Protein AF-W2TIU2-F1 (afdb_monomer_lite)

pLDDT: mean 73.82, std 21.05, range [34.25, 95.81]

InterPro domains:
  IPR015424 Pyridoxal phosphate-dependent transferase [SSF53383] (35-99)
  IPR020581 Glycine cleavage system P protein [PTHR11773] (24-108)
  IPR049315 Glycine cleavage system P-protein, N-terminal domain [PF02347] (34-100)

Secondary structure (DSSP, 8-state):
----------------------------TT-HHHHH--S-HHHHHHHHHHTT-SSHHHHHHHHS-GGGS-SSPP--PPPPPHHHHHHHHHHHHHT--------S--------S-----

Sequence (118 aa):
MQRCISGGSATVLRAFRSTPRICTRMIRYDAFADRHIGPSRLEKQQMLNFLGFTTLDALTNTNVPNQIKLEKKLDLPEAIDEYSMLRELKKISEMNKVVKTNRSLNQYQQLFWGSKPA

Radius of gyration: 30.64 Å; chains: 1; bounding box: 58×69×85 Å

Foldseek 3Di:
DDDDDDDDDDDPPVPPPPPPPPPPPPPPVFPPCPVVPPDDPVNVCVVCVVVVHRDPVVVCPVPPDPVPDDPDDDPDDDDGGPVVVVVVVVVVVVPDDDDDDPDPPPPDPPDDPPDDDD

Structure (mmCIF, N/CA/C/O backbone):
data_AF-W2TIU2-F1
#
_entry.id   AF-W2TIU2-F1
#
loop_
_atom_site.group_PDB
_atom_site.id
_atom_site.type_symbol
_atom_site.label_atom_id
_atom_site.label_alt_id
_atom_site.label_comp_id
_atom_site.label_asym_id
_atom_site.label_entity_id
_atom_site.label_seq_id
_atom_site.pdbx_PDB_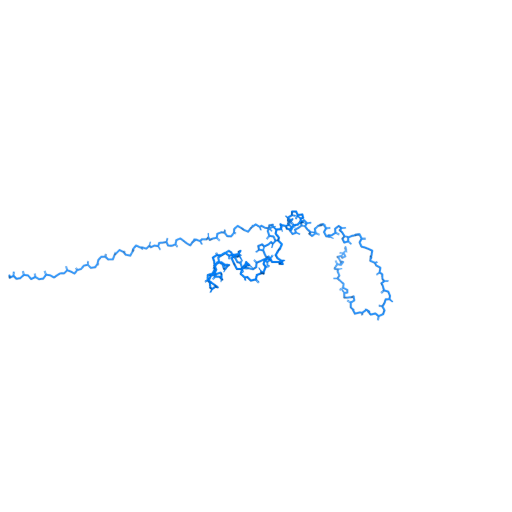ins_code
_atom_site.Cartn_x
_atom_site.Cartn_y
_atom_site.Cartn_z
_atom_site.occupancy
_atom_site.B_iso_or_equiv
_atom_site.auth_seq_id
_atom_site.auth_comp_id
_atom_site.auth_asym_id
_atom_site.auth_atom_id
_atom_site.pdbx_PDB_model_num
ATOM 1 N N . MET A 1 1 ? -27.625 -49.667 61.670 1.00 38.69 1 MET A N 1
ATOM 2 C CA . MET A 1 1 ? -26.393 -50.355 62.105 1.00 38.69 1 MET A CA 1
ATOM 3 C C . MET A 1 1 ? -25.599 -50.729 60.862 1.00 38.69 1 MET A C 1
ATOM 5 O O . MET A 1 1 ? -26.202 -51.303 59.972 1.00 38.69 1 MET A O 1
ATOM 9 N N . GLN A 1 2 ? -24.315 -50.334 60.842 1.00 37.62 2 GLN A N 1
ATOM 10 C CA . GLN A 1 2 ? -23.222 -50.637 59.889 1.00 37.62 2 GLN A CA 1
ATOM 11 C C . GLN A 1 2 ? -23.416 -50.342 58.383 1.00 37.62 2 GLN A C 1
ATOM 13 O O . GLN A 1 2 ? -24.472 -50.594 57.835 1.00 37.62 2 GLN A O 1
ATOM 18 N N . ARG A 1 3 ? -22.403 -49.976 57.586 1.00 39.56 3 ARG A N 1
ATOM 19 C CA . ARG A 1 3 ? -21.145 -49.183 57.663 1.00 39.56 3 ARG A CA 1
ATOM 20 C C . ARG A 1 3 ? -20.413 -49.441 56.316 1.00 39.56 3 ARG A C 1
ATOM 22 O O . ARG A 1 3 ? -20.632 -50.492 55.727 1.00 39.56 3 ARG A O 1
ATOM 29 N N . CYS A 1 4 ? -19.481 -48.546 55.948 1.00 37.06 4 CYS A N 1
ATOM 30 C CA . CYS A 1 4 ? -18.384 -48.704 54.955 1.00 37.06 4 CYS A CA 1
ATOM 31 C C . CYS A 1 4 ? -18.797 -48.571 53.468 1.00 37.06 4 CYS A C 1
ATOM 33 O O . CYS A 1 4 ? -19.577 -49.372 52.981 1.00 37.06 4 CYS A O 1
ATOM 35 N N . ILE A 1 5 ? -18.474 -47.506 52.714 1.00 54.81 5 ILE A N 1
ATOM 36 C CA . ILE A 1 5 ? -17.195 -46.872 52.290 1.00 54.81 5 ILE A CA 1
ATOM 37 C C . ILE A 1 5 ? -16.338 -47.747 51.348 1.00 54.81 5 ILE A C 1
ATOM 39 O O . ILE A 1 5 ? -15.653 -48.648 51.815 1.00 54.81 5 ILE A O 1
ATOM 43 N N . SER A 1 6 ? -16.301 -47.374 50.060 1.00 41.75 6 SER A N 1
ATOM 44 C CA . SER A 1 6 ? -15.161 -47.444 49.113 1.00 41.75 6 SER A CA 1
ATOM 45 C C . SER A 1 6 ? -15.655 -46.843 47.782 1.00 41.75 6 SER A C 1
ATOM 47 O O . SER A 1 6 ? -16.636 -47.326 47.233 1.00 41.75 6 SER A O 1
ATOM 49 N N . GLY A 1 7 ? -15.167 -45.712 47.273 1.00 40.25 7 GLY A N 1
ATOM 50 C CA . GLY A 1 7 ? -13.777 -45.490 46.883 1.00 40.25 7 GLY A CA 1
ATOM 51 C C . GLY A 1 7 ? -13.573 -46.046 45.470 1.00 40.25 7 GLY A C 1
ATOM 52 O O . GLY A 1 7 ? -13.502 -47.256 45.310 1.00 40.25 7 GLY A O 1
ATOM 53 N N . GLY A 1 8 ? -13.511 -45.186 44.449 1.00 39.22 8 GLY A N 1
ATOM 54 C CA . GLY A 1 8 ? -13.330 -45.641 43.067 1.00 39.22 8 GLY A CA 1
ATOM 55 C C . GLY A 1 8 ? -13.411 -44.528 42.030 1.00 39.22 8 GLY A C 1
ATOM 56 O O . GLY A 1 8 ? -14.366 -44.449 41.269 1.00 39.22 8 GLY A O 1
ATOM 57 N N . SER A 1 9 ? -12.408 -43.653 42.029 1.00 50.56 9 SER A N 1
ATOM 58 C CA . SER A 1 9 ? -12.150 -42.679 40.967 1.00 50.56 9 SER A CA 1
ATOM 59 C C . SER A 1 9 ? -11.868 -43.415 39.651 1.00 50.56 9 SER A C 1
ATOM 61 O O . SER A 1 9 ? -10.825 -44.051 39.519 1.00 50.56 9 SER A O 1
ATOM 63 N N . ALA A 1 10 ? -12.788 -43.357 38.687 1.00 44.28 10 ALA A N 1
ATOM 64 C CA . ALA A 1 10 ? -12.545 -43.815 37.322 1.00 44.28 10 ALA A CA 1
ATOM 65 C C . ALA A 1 10 ? -12.434 -42.600 36.400 1.00 44.28 10 ALA A C 1
ATOM 67 O O . ALA A 1 10 ? -13.394 -42.115 35.805 1.00 44.28 10 ALA A O 1
ATOM 68 N N . THR A 1 11 ? -11.205 -42.105 36.341 1.00 52.59 11 THR A N 1
ATOM 69 C CA . THR A 1 11 ? -10.615 -41.283 35.293 1.00 52.59 11 THR A CA 1
ATOM 70 C C . THR A 1 11 ? -11.181 -41.617 33.912 1.00 52.59 11 THR A C 1
ATOM 72 O O . THR A 1 11 ? -10.873 -42.660 33.342 1.00 52.59 11 THR A O 1
ATOM 75 N N . VAL A 1 12 ? -11.921 -40.683 33.318 1.00 54.22 12 VAL A N 1
ATOM 76 C CA . VAL A 1 12 ? -12.041 -40.594 31.859 1.00 54.22 12 VAL A CA 1
ATOM 77 C C . VAL A 1 12 ? -11.439 -39.259 31.453 1.00 54.22 12 VAL A C 1
ATOM 79 O O . VAL A 1 12 ? -12.131 -38.293 31.137 1.00 54.22 12 VAL A O 1
ATOM 82 N N . LEU A 1 13 ? -10.104 -39.199 31.482 1.00 48.31 13 LEU A N 1
ATOM 83 C CA . LEU A 1 13 ? -9.364 -38.216 30.701 1.00 48.31 13 LEU A CA 1
ATOM 84 C C . LEU A 1 13 ? -9.636 -38.546 29.235 1.00 48.31 13 LEU A C 1
ATOM 86 O O . LEU A 1 13 ? -8.931 -39.328 28.600 1.00 48.31 13 LEU A O 1
ATOM 90 N N . ARG A 1 14 ? -10.716 -37.968 28.705 1.00 49.62 14 ARG A N 1
ATOM 91 C CA . ARG A 1 14 ? -10.954 -37.883 27.272 1.00 49.62 14 ARG A CA 1
ATOM 92 C C . ARG A 1 14 ? -9.794 -37.072 26.718 1.00 49.62 14 ARG A C 1
ATOM 94 O O . ARG A 1 14 ? -9.807 -35.846 26.780 1.00 49.62 14 ARG A O 1
ATOM 101 N N . ALA A 1 15 ? -8.769 -37.770 26.238 1.00 57.72 15 ALA A N 1
ATOM 102 C CA . ALA A 1 15 ? -7.681 -37.176 25.493 1.00 57.72 15 ALA A CA 1
ATOM 103 C C . ALA A 1 15 ? -8.302 -36.495 24.272 1.00 57.72 15 ALA A C 1
ATOM 105 O O . ALA A 1 15 ? -8.592 -37.130 23.255 1.00 57.72 15 ALA A O 1
ATOM 106 N N . PHE A 1 16 ? -8.557 -35.194 24.401 1.00 51.72 16 PHE A N 1
ATOM 107 C CA . PHE A 1 16 ? -8.756 -34.312 23.272 1.00 51.72 16 PHE A CA 1
ATOM 108 C C . PHE A 1 16 ? -7.441 -34.366 22.507 1.00 51.72 16 PHE A C 1
ATOM 110 O O . PHE A 1 16 ? -6.487 -33.657 22.812 1.00 51.72 16 PHE A O 1
ATOM 117 N N . ARG A 1 17 ? -7.368 -35.284 21.541 1.00 56.56 17 ARG A N 1
ATOM 118 C CA . ARG A 1 17 ? -6.374 -35.225 20.483 1.00 56.56 17 ARG A CA 1
ATOM 119 C C . ARG A 1 17 ? -6.687 -33.949 19.717 1.00 56.56 17 ARG A C 1
ATOM 121 O O . ARG A 1 17 ? -7.480 -33.957 18.779 1.00 56.56 17 ARG A O 1
ATOM 128 N N . SER A 1 18 ? -6.125 -32.837 20.180 1.00 59.41 18 SER A N 1
ATOM 129 C CA . SER A 1 18 ? -6.003 -31.621 19.401 1.00 59.41 18 SER A CA 1
ATOM 130 C C . SER A 1 18 ? -5.116 -31.984 18.222 1.00 59.41 18 SER A C 1
ATOM 132 O O . SER A 1 18 ? -3.891 -31.933 18.280 1.00 59.41 18 SER A O 1
ATOM 134 N N . THR A 1 19 ? -5.745 -32.424 17.135 1.00 57.00 19 THR A N 1
ATOM 135 C CA . THR A 1 19 ? -5.100 -32.389 15.830 1.00 57.00 19 THR A CA 1
ATOM 136 C C . THR A 1 19 ? -4.525 -30.983 15.695 1.00 57.00 19 THR A C 1
ATOM 138 O O . THR A 1 19 ? -5.301 -30.028 15.859 1.00 57.00 19 THR A O 1
ATOM 141 N N . PRO A 1 20 ? -3.212 -30.811 15.466 1.00 50.53 20 PRO A N 1
ATOM 142 C CA . PRO A 1 20 ? -2.699 -29.490 15.175 1.00 50.53 20 PRO A CA 1
ATOM 143 C C . PRO A 1 20 ? -3.489 -29.017 13.963 1.00 50.53 20 PRO A C 1
ATOM 145 O O . PRO A 1 20 ? -3.447 -29.640 12.900 1.00 50.53 20 PRO A O 1
ATOM 148 N N . ARG A 1 21 ? -4.293 -27.963 14.141 1.00 56.50 21 ARG A N 1
ATOM 149 C CA . ARG A 1 21 ? -4.847 -27.250 12.999 1.00 56.50 21 ARG A CA 1
ATOM 150 C C . ARG A 1 21 ? -3.639 -26.617 12.341 1.00 56.50 21 ARG A C 1
ATOM 152 O O . ARG A 1 21 ? -3.237 -25.516 12.705 1.00 56.50 21 ARG A O 1
ATOM 159 N N . ILE A 1 22 ? -3.032 -27.347 11.414 1.00 58.31 22 ILE A N 1
ATOM 160 C CA . ILE A 1 22 ? -2.181 -26.750 10.406 1.00 58.31 22 ILE A CA 1
ATOM 161 C C . ILE A 1 22 ? -3.126 -25.793 9.690 1.00 58.31 22 ILE A C 1
ATOM 163 O O . ILE A 1 22 ? -3.957 -26.195 8.880 1.00 58.31 22 ILE A O 1
ATOM 167 N N . CYS A 1 23 ? -3.083 -24.523 10.086 1.00 52.62 23 CYS A N 1
ATOM 168 C CA . CYS A 1 23 ? -3.633 -23.450 9.289 1.00 52.62 23 CYS A CA 1
ATOM 169 C C . CYS A 1 23 ? -2.712 -23.396 8.077 1.00 52.62 23 CYS A C 1
ATOM 171 O O . CYS A 1 23 ? -1.691 -22.712 8.096 1.00 52.62 23 CYS A O 1
ATOM 173 N N . THR A 1 24 ? -2.983 -24.239 7.080 1.00 51.41 24 THR A N 1
ATOM 174 C CA . THR A 1 24 ? -2.300 -24.200 5.794 1.00 51.41 24 THR A CA 1
ATOM 175 C C . THR A 1 24 ? -2.494 -22.792 5.264 1.00 51.41 24 THR A C 1
ATOM 177 O O . THR A 1 24 ? -3.556 -22.450 4.745 1.00 51.41 24 THR A O 1
ATOM 180 N N . ARG A 1 25 ? -1.473 -21.948 5.436 1.00 53.34 25 ARG A N 1
ATOM 181 C CA . ARG A 1 25 ? -1.348 -20.709 4.686 1.00 53.34 25 ARG A CA 1
ATOM 182 C C . ARG A 1 25 ? -1.205 -21.169 3.243 1.00 53.34 25 ARG A C 1
ATOM 184 O O . ARG A 1 25 ? -0.137 -21.629 2.854 1.00 53.34 25 ARG A O 1
ATOM 191 N N . MET A 1 26 ? -2.294 -21.131 2.475 1.00 56.38 26 MET A N 1
ATOM 192 C CA . MET A 1 26 ? -2.196 -21.169 1.021 1.00 56.38 26 MET A CA 1
ATOM 193 C C . MET A 1 26 ? -1.323 -19.975 0.650 1.00 56.38 26 MET A C 1
ATOM 195 O O . MET A 1 26 ? -1.774 -18.831 0.696 1.00 56.38 26 MET A O 1
ATOM 199 N N . ILE A 1 27 ? -0.045 -20.229 0.384 1.00 51.53 27 ILE A N 1
ATOM 200 C CA . ILE A 1 27 ? 0.854 -19.223 -0.159 1.00 51.53 27 ILE A CA 1
ATOM 201 C C . ILE A 1 27 ? 0.363 -19.001 -1.586 1.00 51.53 27 ILE A C 1
ATOM 203 O O . ILE A 1 27 ? 0.708 -19.749 -2.497 1.00 51.53 27 ILE A O 1
ATOM 207 N N . ARG A 1 28 ? -0.512 -18.007 -1.771 1.00 57.47 28 ARG A N 1
ATOM 208 C CA . ARG A 1 28 ? -0.759 -17.449 -3.097 1.00 57.47 28 ARG A CA 1
ATOM 209 C C . ARG A 1 28 ? 0.531 -16.742 -3.485 1.00 57.47 28 ARG A C 1
ATOM 211 O O . ARG A 1 28 ? 0.805 -15.657 -2.981 1.00 57.47 28 ARG A O 1
ATOM 218 N N . TYR A 1 29 ? 1.342 -17.406 -4.307 1.00 54.03 29 TYR A N 1
ATOM 219 C CA . TYR A 1 29 ? 2.646 -16.907 -4.756 1.00 54.03 29 TYR A CA 1
ATOM 220 C C . TYR A 1 29 ? 2.556 -15.515 -5.411 1.00 54.03 29 TYR A C 1
ATOM 222 O O . TYR A 1 29 ? 3.523 -14.763 -5.360 1.00 54.03 29 TYR A O 1
ATOM 230 N N . ASP A 1 30 ? 1.372 -15.137 -5.900 1.00 61.34 30 ASP A N 1
ATOM 231 C CA . ASP A 1 30 ? 1.138 -13.904 -6.658 1.00 61.34 30 ASP A CA 1
ATOM 232 C C . ASP A 1 30 ? 0.520 -12.747 -5.850 1.00 61.34 30 ASP A C 1
ATOM 234 O O . ASP A 1 30 ? 0.301 -11.662 -6.385 1.00 61.34 30 ASP A O 1
ATOM 238 N N . ALA A 1 31 ? 0.227 -12.922 -4.555 1.00 75.06 31 ALA A N 1
ATOM 239 C CA . ALA A 1 31 ? -0.404 -11.867 -3.756 1.00 75.06 31 ALA A CA 1
ATOM 240 C C . ALA A 1 31 ? 0.643 -10.957 -3.084 1.00 75.06 31 ALA A C 1
ATOM 242 O O . ALA A 1 31 ? 0.986 -11.146 -1.915 1.00 75.06 31 ALA A O 1
ATOM 243 N N . PHE A 1 32 ? 1.119 -9.927 -3.800 1.00 85.38 32 PHE A N 1
ATOM 244 C CA . PHE A 1 32 ? 2.042 -8.905 -3.266 1.00 85.38 32 PHE A CA 1
ATOM 245 C C . PHE A 1 32 ? 1.583 -8.345 -1.908 1.00 85.38 32 PHE A C 1
ATOM 247 O O . PHE A 1 32 ? 2.373 -8.246 -0.969 1.00 85.38 32 PHE A O 1
ATOM 254 N N . ALA A 1 33 ? 0.284 -8.057 -1.773 1.00 87.00 33 ALA A N 1
ATOM 255 C CA . ALA A 1 33 ? -0.309 -7.514 -0.552 1.00 87.00 33 ALA A CA 1
ATOM 256 C C . ALA A 1 33 ? -0.070 -8.395 0.688 1.00 87.00 33 ALA A C 1
ATOM 258 O O . ALA A 1 33 ? 0.168 -7.861 1.765 1.00 87.00 33 ALA A O 1
ATOM 259 N N . ASP A 1 34 ? -0.064 -9.724 0.549 1.00 85.12 34 ASP A N 1
ATOM 260 C CA . ASP A 1 34 ? 0.127 -10.649 1.676 1.00 85.12 34 ASP A CA 1
ATOM 261 C C . ASP A 1 34 ? 1.594 -10.729 2.143 1.00 85.12 34 ASP A C 1
ATOM 263 O O . ASP A 1 34 ? 1.863 -11.210 3.248 1.00 85.12 34 ASP A O 1
ATOM 267 N N . ARG A 1 35 ? 2.545 -10.294 1.301 1.00 84.50 35 ARG A N 1
ATOM 268 C CA . ARG A 1 35 ? 3.967 -10.139 1.662 1.00 84.50 35 ARG A CA 1
ATOM 269 C C . ARG A 1 35 ? 4.277 -8.731 2.160 1.00 84.50 35 ARG A C 1
ATOM 271 O O . ARG A 1 35 ? 5.130 -8.568 3.025 1.00 84.50 35 ARG A O 1
ATOM 278 N N . HIS A 1 36 ? 3.588 -7.732 1.616 1.00 89.00 36 HIS A N 1
ATOM 279 C CA . HIS A 1 36 ? 3.764 -6.330 1.976 1.00 89.00 36 HIS A CA 1
ATOM 280 C C . HIS A 1 36 ? 3.086 -5.976 3.310 1.00 89.00 36 HIS A C 1
ATOM 282 O O . HIS A 1 36 ? 3.630 -5.214 4.106 1.00 89.00 36 HIS A O 1
ATOM 288 N N . ILE A 1 37 ? 1.909 -6.547 3.581 1.00 90.06 37 ILE A N 1
ATOM 289 C CA . ILE A 1 37 ? 1.160 -6.330 4.821 1.00 90.06 37 ILE A CA 1
ATOM 290 C C . ILE A 1 37 ? 1.580 -7.398 5.831 1.00 90.06 37 ILE A C 1
ATOM 292 O O . ILE A 1 37 ? 1.176 -8.554 5.732 1.00 90.06 37 ILE A O 1
ATOM 296 N N . GLY A 1 38 ? 2.381 -6.993 6.819 1.00 87.06 38 GLY A N 1
ATOM 297 C CA . GLY A 1 38 ? 2.933 -7.897 7.834 1.00 87.06 38 GLY A CA 1
ATOM 298 C C . GLY A 1 38 ? 1.880 -8.651 8.662 1.00 87.06 38 GLY A C 1
ATOM 299 O O . GLY A 1 38 ? 1.960 -9.876 8.742 1.00 87.06 38 GLY A O 1
ATOM 300 N N . PRO A 1 39 ? 0.884 -7.969 9.264 1.00 90.81 39 PRO A N 1
ATOM 301 C CA . PRO A 1 39 ? -0.098 -8.623 10.123 1.00 90.81 39 PRO A CA 1
ATOM 302 C C . PRO A 1 39 ? -1.010 -9.596 9.369 1.00 90.81 39 PRO A C 1
ATOM 304 O O . PRO A 1 39 ? -1.788 -9.217 8.481 1.00 90.81 39 PRO A O 1
ATOM 307 N N . SER A 1 40 ? -0.989 -10.856 9.798 1.00 88.25 40 SER A N 1
ATOM 308 C CA . SER A 1 40 ? -1.934 -11.874 9.353 1.00 88.25 40 SER A CA 1
ATOM 309 C C . SER A 1 40 ? -3.363 -11.528 9.778 1.00 88.25 40 SER A C 1
ATOM 311 O O . SER A 1 40 ? -3.620 -10.671 10.624 1.00 88.25 40 SER A O 1
ATOM 313 N N . ARG A 1 41 ? -4.350 -12.223 9.204 1.00 88.19 41 ARG A N 1
ATOM 314 C CA . ARG A 1 41 ? -5.762 -12.017 9.562 1.00 88.19 41 ARG A CA 1
ATOM 315 C C . ARG A 1 41 ? -6.026 -12.194 11.064 1.00 88.19 41 ARG A C 1
ATOM 317 O O . ARG A 1 41 ? -6.841 -11.458 11.610 1.00 88.19 41 ARG A O 1
ATOM 324 N N . LEU A 1 42 ? -5.355 -13.148 11.709 1.00 91.69 42 LEU A N 1
ATOM 325 C CA . LEU A 1 42 ? -5.520 -13.409 13.141 1.00 91.69 42 LEU A CA 1
ATOM 326 C C . LEU A 1 42 ? -4.891 -12.299 13.985 1.00 91.69 42 LEU A C 1
ATOM 328 O O . LEU A 1 42 ? -5.545 -11.792 14.890 1.00 91.69 42 LEU A O 1
ATOM 332 N N . GLU A 1 43 ? -3.678 -11.870 13.639 1.00 92.88 43 GLU A N 1
ATOM 333 C CA . GLU A 1 43 ? -2.992 -10.772 14.332 1.00 92.88 43 GLU A CA 1
ATOM 334 C C . GLU A 1 43 ? -3.769 -9.461 14.191 1.00 92.88 43 GLU A C 1
ATOM 336 O O . GLU A 1 43 ? -3.983 -8.768 15.182 1.00 92.88 43 GLU A O 1
ATOM 341 N N . LYS A 1 44 ? -4.309 -9.166 12.998 1.00 92.94 44 LYS A N 1
ATOM 342 C CA . LYS A 1 44 ? -5.207 -8.017 12.794 1.00 92.94 44 LYS A CA 1
ATOM 343 C C . LYS A 1 44 ? -6.408 -8.061 13.735 1.00 92.94 44 LYS A C 1
ATOM 345 O O . LYS A 1 44 ? -6.745 -7.041 14.325 1.00 92.94 44 LYS A O 1
ATOM 350 N N . GLN A 1 45 ? -7.033 -9.226 13.912 1.00 94.12 45 GLN A N 1
ATOM 351 C CA . GLN A 1 45 ? -8.159 -9.355 14.837 1.00 94.12 45 GLN A CA 1
ATOM 352 C C . GLN A 1 45 ? -7.730 -9.168 16.297 1.00 94.12 45 GLN A C 1
ATOM 354 O O . GLN A 1 45 ? -8.434 -8.511 17.056 1.00 94.12 45 GLN A O 1
ATOM 359 N N . GLN A 1 46 ? -6.581 -9.717 16.695 1.00 95.44 46 GLN A N 1
ATOM 360 C CA . GLN A 1 46 ? -6.045 -9.541 18.048 1.00 95.44 46 GLN A CA 1
ATOM 361 C C . GLN A 1 46 ? -5.760 -8.065 18.352 1.00 95.44 46 GLN A C 1
ATOM 363 O O . GLN A 1 46 ? -6.146 -7.573 19.411 1.00 95.44 46 GLN A O 1
ATOM 368 N N . MET A 1 47 ? -5.154 -7.347 17.403 1.00 94.88 47 MET A N 1
ATOM 369 C CA . MET A 1 47 ? -4.891 -5.911 17.513 1.00 94.88 47 MET A CA 1
ATOM 370 C C . MET A 1 47 ? -6.189 -5.096 17.579 1.00 94.88 47 MET A C 1
ATOM 372 O O . MET A 1 47 ? -6.310 -4.214 18.424 1.00 94.88 47 MET A O 1
ATOM 376 N N . LEU A 1 48 ? -7.178 -5.406 16.732 1.00 95.75 48 LEU A N 1
ATOM 377 C CA . LEU A 1 48 ? -8.484 -4.738 16.756 1.00 95.75 48 LEU A CA 1
ATOM 378 C C . LEU A 1 48 ? -9.198 -4.946 18.097 1.00 95.75 48 LEU A C 1
ATOM 380 O O . LEU A 1 48 ? -9.676 -3.980 18.687 1.00 95.75 48 LEU A O 1
ATOM 384 N N . ASN A 1 49 ? -9.188 -6.175 18.620 1.00 94.81 49 ASN A N 1
ATOM 385 C CA . ASN A 1 49 ? -9.784 -6.494 19.916 1.00 94.81 49 ASN A CA 1
ATOM 386 C C . ASN A 1 49 ? -9.095 -5.744 21.064 1.00 94.81 49 ASN A C 1
ATOM 388 O O . ASN A 1 49 ? -9.777 -5.260 21.962 1.00 94.81 49 ASN A O 1
ATOM 392 N N . PHE A 1 50 ? -7.763 -5.621 21.029 1.00 95.81 50 PHE A N 1
ATOM 393 C CA . PHE A 1 50 ? -7.012 -4.838 22.014 1.00 95.81 50 PHE A CA 1
ATOM 394 C C . PHE A 1 50 ? -7.422 -3.358 22.006 1.00 95.81 50 PHE A C 1
ATOM 396 O O . PHE A 1 50 ? -7.542 -2.745 23.062 1.00 95.81 50 PHE A O 1
ATOM 403 N N . LEU A 1 51 ? -7.685 -2.801 20.822 1.00 94.38 51 LEU A N 1
ATOM 404 C CA . LEU A 1 51 ? -8.153 -1.425 20.656 1.00 94.38 51 LEU A CA 1
ATOM 405 C C . LEU A 1 51 ? -9.665 -1.256 20.900 1.00 94.38 51 LEU A C 1
ATOM 407 O O . LEU A 1 51 ? -10.154 -0.131 20.878 1.00 94.38 51 LEU A O 1
ATOM 411 N N . GLY A 1 52 ? -10.413 -2.343 21.116 1.00 94.56 52 GLY A N 1
ATOM 412 C CA . GLY A 1 52 ? -11.865 -2.312 21.315 1.00 94.56 52 GLY A CA 1
ATOM 413 C C . GLY A 1 52 ? -12.695 -2.167 20.032 1.00 94.56 52 GLY A C 1
ATOM 414 O O . GLY A 1 52 ? -13.883 -1.861 20.110 1.00 94.56 52 GLY A O 1
ATOM 415 N N . PHE A 1 53 ? -12.108 -2.399 18.855 1.00 94.38 53 PHE A N 1
ATOM 416 C CA . PHE A 1 53 ? -12.807 -2.336 17.568 1.00 94.38 53 PHE A CA 1
ATOM 417 C C . PHE A 1 53 ? -13.127 -3.732 17.027 1.00 94.38 53 PHE A C 1
ATOM 419 O O . PHE A 1 53 ? -12.373 -4.685 17.206 1.00 94.38 53 PHE A O 1
ATOM 426 N N . THR A 1 54 ? -14.246 -3.854 16.311 1.00 91.00 54 THR A N 1
ATOM 427 C CA . THR A 1 54 ? -14.668 -5.115 15.677 1.00 91.00 54 THR A CA 1
ATOM 428 C C . THR A 1 54 ? -14.127 -5.267 14.259 1.00 91.00 54 THR A C 1
ATOM 430 O O . THR A 1 54 ? -13.837 -6.383 13.827 1.00 91.00 54 THR A O 1
ATOM 433 N N . THR A 1 55 ? -13.974 -4.156 13.533 1.00 94.19 55 THR A N 1
ATOM 434 C CA . THR A 1 55 ? -13.551 -4.131 12.130 1.00 94.19 55 THR A CA 1
ATOM 435 C C . THR A 1 55 ? -12.556 -3.008 11.862 1.00 94.19 55 THR A C 1
ATOM 437 O O . THR A 1 55 ? -12.498 -2.008 12.580 1.00 94.19 55 THR A O 1
ATOM 440 N N . LEU A 1 56 ? -11.783 -3.165 10.784 1.00 92.06 56 LEU A N 1
ATOM 441 C CA . LEU A 1 56 ? -10.872 -2.123 10.317 1.00 92.06 56 LEU A CA 1
ATOM 442 C C . LEU A 1 56 ? -11.637 -0.866 9.874 1.00 92.06 56 LEU A C 1
ATOM 444 O O . LEU A 1 56 ? -11.196 0.240 10.159 1.00 92.06 56 LEU A O 1
ATOM 448 N N . ASP A 1 57 ? -12.814 -1.034 9.265 1.00 91.56 57 ASP A N 1
ATOM 449 C CA . ASP A 1 57 ? -13.662 0.087 8.847 1.00 91.56 57 ASP A CA 1
ATOM 450 C C . ASP A 1 57 ? -14.140 0.919 10.040 1.00 91.56 57 ASP A C 1
ATOM 452 O O . ASP A 1 57 ? -14.148 2.147 9.965 1.00 91.56 57 ASP A O 1
ATOM 456 N N . ALA A 1 58 ? -14.500 0.269 11.154 1.00 92.75 58 ALA A N 1
ATOM 457 C CA . ALA A 1 58 ? -14.878 0.963 12.381 1.00 92.75 58 ALA A CA 1
ATOM 458 C C . ALA A 1 58 ? -13.716 1.818 12.909 1.00 92.75 58 ALA A C 1
ATOM 460 O O . ALA A 1 58 ? -13.914 2.993 13.203 1.00 92.75 58 ALA A O 1
ATOM 461 N N . LEU A 1 59 ? -12.499 1.262 12.930 1.00 94.25 59 LEU A N 1
ATOM 462 C CA . LEU A 1 59 ? -11.291 1.995 13.317 1.00 94.25 59 LEU A CA 1
ATOM 463 C C . LEU A 1 59 ? -11.024 3.195 12.388 1.00 94.25 59 LEU A C 1
ATOM 465 O O . LEU A 1 59 ? -10.741 4.296 12.855 1.00 94.25 59 LEU A O 1
ATOM 469 N N . THR A 1 60 ? -11.130 3.014 11.068 1.00 92.81 60 THR A N 1
ATOM 470 C CA . THR A 1 60 ? -10.898 4.100 10.103 1.00 92.81 60 THR A CA 1
ATOM 471 C C . THR A 1 60 ? -11.947 5.207 10.217 1.00 92.81 60 THR A C 1
ATOM 473 O O . THR A 1 60 ? -11.585 6.379 10.167 1.00 92.81 60 THR A O 1
ATOM 476 N N . ASN A 1 61 ? -13.224 4.863 10.406 1.00 91.38 61 ASN A N 1
ATOM 477 C CA . ASN A 1 61 ? -14.312 5.842 10.514 1.00 91.38 61 ASN A CA 1
ATOM 478 C C . ASN A 1 61 ? -14.228 6.697 11.784 1.00 91.38 61 ASN A C 1
ATOM 480 O O . ASN A 1 61 ? -14.663 7.844 11.772 1.00 91.38 61 ASN A O 1
ATOM 484 N N . THR A 1 62 ? -13.683 6.155 12.874 1.00 93.00 62 THR A N 1
ATOM 485 C CA . THR A 1 62 ? -13.477 6.922 14.109 1.00 93.00 62 THR A CA 1
ATOM 486 C C . THR A 1 62 ? -12.305 7.897 13.986 1.00 93.00 62 THR A C 1
ATOM 488 O O . THR A 1 62 ? -12.363 8.989 14.546 1.00 93.00 62 THR A O 1
ATOM 491 N N . ASN A 1 63 ? -11.261 7.536 13.235 1.00 92.75 63 ASN A N 1
ATOM 492 C CA . ASN A 1 63 ? -10.016 8.308 13.192 1.00 92.75 63 ASN A CA 1
ATOM 493 C C . ASN A 1 63 ? -9.927 9.280 12.006 1.00 92.75 63 ASN A C 1
ATOM 495 O O . ASN A 1 63 ? -9.196 10.266 12.087 1.00 92.75 63 ASN A O 1
ATOM 499 N N . VAL A 1 64 ? -10.630 9.008 10.903 1.00 92.62 64 VAL A N 1
ATOM 500 C CA . VAL A 1 64 ? -10.611 9.841 9.692 1.00 92.62 64 VAL A CA 1
ATOM 501 C C . VAL A 1 64 ? -11.948 10.576 9.558 1.00 92.62 64 VAL A C 1
ATOM 503 O O . VAL A 1 64 ? -12.970 9.926 9.334 1.00 92.62 64 VAL A O 1
ATOM 506 N N . PRO A 1 65 ? -11.971 11.920 9.643 1.00 91.94 65 PRO A N 1
ATOM 507 C CA . PRO A 1 65 ? -13.188 12.697 9.438 1.00 91.94 65 PRO A CA 1
ATOM 508 C C . PRO A 1 65 ? -13.794 12.468 8.050 1.00 91.94 65 PRO A C 1
ATOM 510 O O . PRO A 1 65 ? -13.089 12.492 7.040 1.00 91.94 65 PRO A O 1
ATOM 513 N N . ASN A 1 66 ? -15.121 12.343 7.984 1.00 89.50 66 ASN A N 1
ATOM 514 C CA . ASN A 1 66 ? -15.834 12.099 6.724 1.00 89.50 66 ASN A CA 1
ATOM 515 C C . ASN A 1 66 ? -15.578 13.182 5.663 1.00 89.50 66 ASN A C 1
ATOM 517 O O . ASN A 1 66 ? -15.554 12.873 4.481 1.00 89.50 66 ASN A O 1
ATOM 521 N N . GLN A 1 67 ? -15.320 14.428 6.077 1.00 91.38 67 GLN A N 1
ATOM 522 C CA . GLN A 1 67 ? -15.066 15.557 5.170 1.00 91.38 67 GLN A CA 1
ATOM 523 C C . GLN A 1 67 ? -13.845 15.365 4.258 1.00 91.38 67 GLN A C 1
ATOM 525 O O . GLN A 1 67 ? -13.798 15.950 3.181 1.00 91.38 67 GLN A O 1
ATOM 530 N N . ILE A 1 68 ? -12.858 14.571 4.683 1.00 93.50 68 ILE A N 1
ATOM 531 C CA . ILE A 1 68 ? -11.630 14.311 3.912 1.00 93.50 68 ILE A CA 1
ATOM 532 C C . ILE A 1 68 ? -11.565 12.878 3.376 1.00 93.50 68 ILE A C 1
ATOM 534 O O . ILE A 1 68 ? -10.586 12.492 2.736 1.00 93.50 68 ILE A O 1
ATOM 538 N N . LYS A 1 69 ? -12.583 12.063 3.661 1.00 91.31 69 LYS A N 1
ATOM 539 C CA . LYS A 1 69 ? -12.618 10.663 3.258 1.00 91.31 69 LYS A CA 1
ATOM 540 C C . LYS A 1 69 ? -13.076 10.563 1.805 1.00 91.31 69 LYS A C 1
ATOM 542 O O . LYS A 1 69 ? -14.076 11.150 1.412 1.00 91.31 69 LYS A O 1
ATOM 547 N N . LEU A 1 70 ? -12.362 9.775 1.006 1.00 91.88 70 LEU A N 1
ATOM 548 C CA . LEU A 1 70 ? -12.794 9.457 -0.352 1.00 91.88 70 LEU A CA 1
ATOM 549 C C . LEU A 1 70 ? -14.031 8.549 -0.308 1.00 91.88 70 LEU A C 1
ATOM 551 O O . LEU A 1 70 ? -13.981 7.452 0.245 1.00 91.88 70 LEU A O 1
ATOM 555 N N . GLU A 1 71 ? -15.131 8.998 -0.914 1.00 87.75 71 GLU A N 1
ATOM 556 C CA . GLU A 1 71 ? -16.387 8.232 -0.999 1.00 87.75 71 GLU A CA 1
ATOM 557 C C . GLU A 1 71 ? -16.358 7.159 -2.096 1.00 87.75 71 GLU A C 1
ATOM 559 O O . GLU A 1 71 ? -17.095 6.175 -2.046 1.00 87.75 71 GLU A O 1
ATOM 564 N N . LYS A 1 72 ? -15.483 7.337 -3.090 1.00 90.38 72 LYS A N 1
ATOM 565 C CA . LYS A 1 72 ? -15.314 6.417 -4.214 1.00 90.38 72 LYS A CA 1
ATOM 566 C C . LYS A 1 72 ? -14.068 5.555 -4.052 1.00 90.38 72 LYS A C 1
ATOM 568 O O . LYS A 1 72 ? -13.074 5.972 -3.457 1.00 90.38 72 LYS A O 1
ATOM 573 N N . LYS A 1 73 ? -14.108 4.361 -4.647 1.00 90.25 73 LYS A N 1
ATOM 574 C CA . LYS A 1 73 ? -12.909 3.532 -4.821 1.00 90.25 73 LYS A CA 1
ATOM 575 C C . LYS A 1 73 ? -11.889 4.267 -5.692 1.00 90.25 73 LYS A C 1
ATOM 577 O O . LYS A 1 73 ? -12.258 5.093 -6.528 1.00 90.25 73 LYS A O 1
ATOM 582 N N . LEU A 1 74 ? -10.612 3.963 -5.475 1.00 92.56 74 LEU A N 1
ATOM 583 C CA . LEU A 1 74 ? -9.536 4.492 -6.304 1.00 92.56 74 LEU A CA 1
ATOM 584 C C . LEU A 1 74 ? -9.702 3.996 -7.743 1.00 92.56 7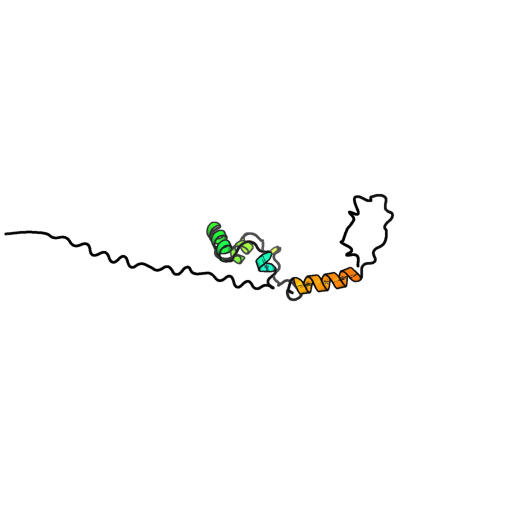4 LEU A C 1
ATOM 586 O O . LEU A 1 74 ? -9.986 2.819 -7.963 1.00 92.56 74 LEU A O 1
ATOM 590 N N . ASP A 1 75 ? -9.523 4.909 -8.691 1.00 93.31 75 ASP A N 1
ATOM 591 C CA . ASP A 1 75 ? -9.522 4.615 -10.120 1.00 93.31 75 ASP A CA 1
ATOM 592 C C . ASP A 1 75 ? -8.119 4.147 -10.518 1.00 93.31 75 ASP A C 1
ATOM 594 O O . ASP A 1 75 ? -7.254 4.940 -10.890 1.00 93.31 75 ASP A O 1
ATOM 598 N N . LEU A 1 76 ? -7.857 2.863 -10.277 1.00 91.56 76 LEU A N 1
ATOM 599 C CA . LEU A 1 76 ? -6.575 2.215 -10.527 1.00 91.56 76 LEU A CA 1
ATOM 600 C C . LEU A 1 76 ? -6.795 0.958 -11.375 1.00 91.56 76 LEU A C 1
ATOM 602 O O . LEU A 1 76 ? -7.837 0.308 -11.234 1.00 91.56 76 LEU A O 1
ATOM 606 N N . PRO A 1 77 ? -5.818 0.591 -12.225 1.00 90.00 77 PRO A N 1
ATOM 607 C CA . PRO A 1 77 ? -5.863 -0.672 -12.946 1.00 90.00 77 PRO A CA 1
ATOM 608 C C . PRO A 1 77 ? -5.885 -1.853 -11.970 1.00 90.00 77 PRO A C 1
ATOM 610 O O . PRO A 1 77 ? -5.509 -1.735 -10.800 1.00 90.00 77 PRO A O 1
ATOM 613 N N . GLU A 1 78 ? -6.330 -3.005 -12.466 1.00 88.62 78 GLU A N 1
ATOM 614 C CA . GLU A 1 78 ? -6.349 -4.231 -11.678 1.00 88.62 78 GLU A CA 1
ATOM 615 C C . GLU A 1 78 ? -4.948 -4.564 -11.147 1.00 88.62 78 GLU A C 1
ATOM 617 O O . GLU A 1 78 ? -3.935 -4.355 -11.817 1.00 88.62 78 GLU A O 1
ATOM 622 N N . ALA A 1 79 ? -4.892 -5.061 -9.911 1.00 87.94 79 ALA A N 1
ATOM 623 C CA . ALA A 1 79 ? -3.634 -5.432 -9.289 1.00 87.94 79 ALA A CA 1
ATOM 624 C C . ALA A 1 79 ? -2.992 -6.597 -10.055 1.00 87.94 79 ALA A C 1
ATOM 626 O O . ALA A 1 79 ? -3.572 -7.676 -10.157 1.00 87.94 79 ALA A O 1
ATOM 627 N N . ILE A 1 80 ? -1.779 -6.371 -10.552 1.00 88.19 80 ILE A N 1
ATOM 628 C CA . ILE A 1 80 ? -0.958 -7.383 -11.219 1.00 88.19 80 ILE A CA 1
ATOM 629 C C . ILE A 1 80 ? -0.024 -8.078 -10.224 1.00 88.19 80 ILE A C 1
ATOM 631 O O . ILE A 1 80 ? 0.267 -7.557 -9.143 1.00 88.19 80 ILE A O 1
ATOM 635 N N . ASP A 1 81 ? 0.463 -9.259 -10.594 1.00 88.44 81 ASP A N 1
ATOM 636 C CA . ASP A 1 81 ? 1.493 -9.961 -9.838 1.00 88.44 81 ASP A CA 1
ATOM 637 C C . ASP A 1 81 ? 2.848 -9.233 -9.924 1.00 88.44 81 ASP A C 1
ATOM 639 O O . ASP A 1 81 ? 3.129 -8.450 -10.838 1.00 88.44 81 ASP A O 1
ATOM 643 N N . GLU A 1 82 ? 3.722 -9.507 -8.957 1.00 87.88 82 GLU A N 1
ATOM 644 C CA . GLU A 1 82 ? 5.028 -8.846 -8.871 1.00 87.88 82 GLU A CA 1
ATOM 645 C C . GLU A 1 82 ? 5.924 -9.146 -10.077 1.00 87.88 82 GLU A C 1
ATOM 647 O O . GLU A 1 82 ? 6.670 -8.276 -10.531 1.00 87.88 82 GLU A O 1
ATOM 652 N N . TYR A 1 83 ? 5.853 -10.361 -10.619 1.00 89.56 83 TYR A N 1
ATOM 653 C CA . TYR A 1 83 ? 6.695 -10.761 -11.735 1.00 89.56 83 TYR A CA 1
ATOM 654 C C . TYR A 1 83 ? 6.299 -10.033 -13.027 1.00 89.56 83 TYR A C 1
ATOM 656 O O . TYR A 1 83 ? 7.172 -9.519 -13.738 1.00 89.56 83 TYR A O 1
ATOM 664 N N . SER A 1 84 ? 4.999 -9.921 -13.308 1.00 89.25 84 SER A N 1
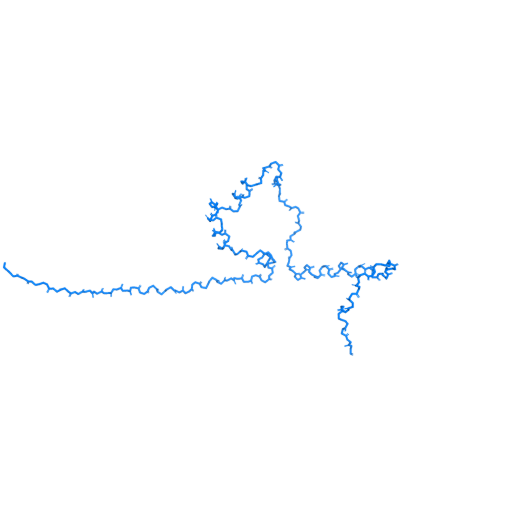ATOM 665 C CA . SER A 1 84 ? 4.490 -9.122 -14.427 1.00 89.25 84 SER A CA 1
ATOM 666 C C . SER A 1 84 ? 4.830 -7.643 -14.266 1.00 89.25 84 SER A C 1
ATOM 668 O O . SER A 1 84 ? 5.325 -7.037 -15.218 1.00 89.25 84 SER A O 1
ATOM 670 N N . MET A 1 85 ? 4.681 -7.086 -13.059 1.00 91.06 85 MET A N 1
ATOM 671 C CA . MET A 1 85 ? 5.049 -5.695 -12.767 1.00 91.06 85 MET A CA 1
ATOM 672 C C . MET A 1 85 ? 6.530 -5.415 -13.059 1.00 91.06 85 MET A C 1
ATOM 674 O O . MET A 1 85 ? 6.856 -4.459 -13.764 1.00 91.06 85 MET A O 1
ATOM 678 N N . LEU A 1 86 ? 7.439 -6.283 -12.605 1.00 92.44 86 LEU A N 1
ATOM 679 C CA . LEU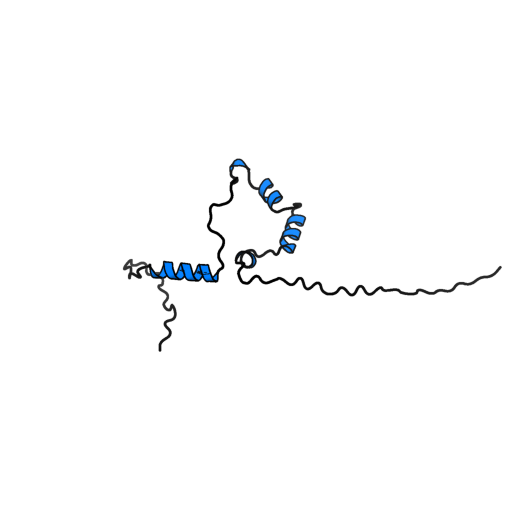 A 1 86 ? 8.874 -6.140 -12.877 1.00 92.44 86 LEU A CA 1
ATOM 680 C C . LEU A 1 86 ? 9.201 -6.243 -14.373 1.00 92.44 86 LEU A C 1
ATOM 682 O O . LEU A 1 86 ? 10.075 -5.527 -14.870 1.00 92.44 86 LEU A O 1
ATOM 686 N N . ARG A 1 87 ? 8.500 -7.110 -15.114 1.00 93.94 87 ARG A N 1
ATOM 687 C CA . ARG A 1 87 ? 8.655 -7.228 -16.571 1.00 93.94 87 ARG A CA 1
ATOM 688 C C . ARG A 1 87 ? 8.232 -5.945 -17.285 1.00 93.94 87 ARG A C 1
ATOM 690 O O . ARG A 1 87 ? 8.923 -5.515 -18.209 1.00 93.94 87 ARG A O 1
ATOM 697 N N . GLU A 1 88 ? 7.109 -5.352 -16.893 1.00 92.75 88 GLU A N 1
ATOM 698 C CA . GLU A 1 88 ? 6.631 -4.090 -17.465 1.00 92.75 88 GLU A CA 1
ATOM 699 C C . GLU A 1 88 ? 7.569 -2.931 -17.139 1.00 92.75 88 GLU A C 1
ATOM 701 O O . GLU A 1 88 ? 7.981 -2.204 -18.045 1.00 92.75 88 GLU A O 1
ATOM 706 N N . LEU A 1 89 ? 8.000 -2.819 -15.880 1.00 94.62 89 LEU A N 1
ATOM 707 C CA . LEU A 1 89 ? 8.985 -1.820 -15.472 1.00 94.62 89 LEU A CA 1
ATOM 708 C C . LEU A 1 89 ? 10.293 -1.957 -16.248 1.00 94.62 89 LEU A C 1
ATOM 710 O O . LEU A 1 89 ? 10.871 -0.945 -16.643 1.00 94.62 89 LEU A O 1
ATOM 714 N N . LYS A 1 90 ? 10.741 -3.187 -16.530 1.00 95.06 90 LYS A N 1
ATOM 715 C CA . LYS A 1 90 ? 11.928 -3.411 -17.358 1.00 95.06 90 LYS A CA 1
ATOM 716 C C . LYS A 1 90 ? 11.751 -2.828 -18.763 1.00 95.06 90 LYS A C 1
ATOM 718 O O . LYS A 1 90 ? 12.620 -2.083 -19.207 1.00 95.06 90 LYS A O 1
ATOM 723 N N . LYS A 1 91 ? 10.613 -3.075 -19.420 1.00 94.75 91 LYS A N 1
ATOM 724 C CA . LYS A 1 91 ? 10.314 -2.502 -20.748 1.00 94.75 91 LYS A CA 1
ATOM 725 C C . LYS A 1 91 ? 10.307 -0.972 -20.730 1.00 94.75 91 LYS A C 1
ATOM 727 O O . LYS A 1 91 ? 10.842 -0.350 -21.639 1.00 94.75 91 LYS A O 1
ATOM 732 N N . ILE A 1 92 ? 9.724 -0.366 -19.694 1.00 94.25 92 ILE A N 1
ATOM 733 C CA . ILE A 1 92 ? 9.722 1.096 -19.528 1.00 94.25 92 ILE A CA 1
ATOM 734 C C . ILE A 1 92 ? 11.157 1.600 -19.324 1.00 94.25 92 ILE A C 1
ATOM 736 O O . ILE A 1 92 ? 11.566 2.579 -19.942 1.00 94.25 92 ILE A O 1
ATOM 740 N N . SER A 1 93 ? 11.951 0.904 -18.506 1.00 92.88 93 SER A N 1
ATOM 741 C CA . SER A 1 93 ? 13.338 1.284 -18.224 1.00 92.88 93 SER A CA 1
ATOM 742 C C . SER A 1 93 ? 14.243 1.233 -19.457 1.00 92.88 93 SER A C 1
ATOM 744 O O . SER A 1 93 ? 15.149 2.054 -19.575 1.00 92.88 93 SER A O 1
ATOM 746 N N . GLU A 1 94 ? 13.975 0.326 -20.401 1.00 93.38 94 GLU A N 1
ATOM 747 C CA . GLU A 1 94 ? 14.713 0.202 -21.666 1.00 93.38 94 GLU A CA 1
ATOM 748 C C . GLU A 1 94 ? 14.506 1.413 -22.591 1.00 93.38 94 GLU A C 1
ATOM 750 O O . GLU A 1 94 ? 15.335 1.672 -23.462 1.00 93.38 94 GLU A O 1
ATOM 755 N N . MET A 1 95 ? 13.448 2.204 -22.380 1.00 91.88 95 MET A N 1
ATOM 756 C CA . MET A 1 95 ? 13.219 3.453 -23.114 1.00 91.88 95 MET A CA 1
ATOM 757 C C . MET A 1 95 ? 14.110 4.604 -22.614 1.00 91.88 95 MET A C 1
ATOM 759 O O . MET A 1 95 ? 14.232 5.632 -23.287 1.00 91.88 95 MET A O 1
ATOM 763 N N . ASN A 1 96 ? 14.753 4.454 -21.450 1.00 92.19 96 ASN A N 1
ATOM 764 C CA . ASN A 1 96 ? 15.616 5.486 -20.885 1.00 92.19 96 ASN A CA 1
ATOM 765 C C . ASN A 1 96 ? 16.955 5.553 -21.630 1.00 92.19 96 ASN A C 1
ATOM 767 O O . ASN A 1 96 ? 17.664 4.561 -21.787 1.00 92.19 96 ASN A O 1
ATOM 771 N N . LYS A 1 97 ? 17.361 6.762 -22.030 1.00 84.44 97 LYS A N 1
ATOM 772 C CA . LYS A 1 97 ? 18.693 7.002 -22.601 1.00 84.44 97 LYS A CA 1
ATOM 773 C C . LYS A 1 97 ? 19.697 7.256 -21.482 1.00 84.44 97 LYS A C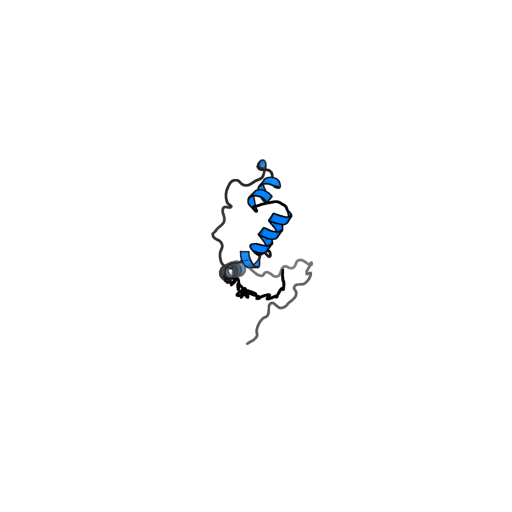 1
ATOM 775 O O . LYS A 1 97 ? 19.600 8.256 -20.774 1.00 84.44 97 LYS A O 1
ATOM 780 N N . VAL A 1 98 ? 20.693 6.383 -21.349 1.00 79.94 98 VAL A N 1
ATOM 781 C CA . VAL A 1 98 ? 21.796 6.576 -20.399 1.00 79.94 98 VAL A CA 1
ATOM 782 C C . VAL A 1 98 ? 22.768 7.611 -20.969 1.00 79.94 98 VAL A C 1
ATOM 784 O O . VAL A 1 98 ? 23.588 7.303 -21.830 1.00 79.94 98 VAL A O 1
ATOM 787 N N . VAL A 1 99 ? 22.667 8.857 -20.502 1.00 80.31 99 VAL A N 1
ATOM 788 C CA . VAL A 1 99 ? 23.566 9.952 -20.897 1.00 80.31 99 VAL A CA 1
ATOM 789 C C . VAL A 1 99 ? 24.576 10.218 -19.782 1.00 80.31 99 VAL A C 1
ATOM 791 O O . VAL A 1 99 ? 24.216 10.328 -18.609 1.00 80.31 99 VAL A O 1
ATOM 794 N N . LYS A 1 100 ? 25.857 10.358 -20.144 1.00 66.56 100 LYS A N 1
ATOM 795 C CA . LYS A 1 100 ? 26.896 10.827 -19.219 1.00 66.56 100 LYS A CA 1
ATOM 796 C C . LYS A 1 100 ? 26.628 12.296 -18.891 1.00 66.56 100 LYS A C 1
ATOM 798 O O . LYS A 1 100 ? 26.875 13.171 -19.713 1.00 66.56 100 LYS A O 1
ATOM 803 N N . THR A 1 101 ? 26.096 12.556 -17.701 1.00 62.38 101 THR A N 1
ATOM 804 C CA . THR A 1 101 ? 25.830 13.918 -17.228 1.00 62.38 101 THR A CA 1
ATOM 805 C C . THR A 1 101 ? 27.105 14.476 -16.596 1.00 62.38 101 THR A C 1
ATOM 807 O O . THR A 1 101 ? 27.562 13.980 -15.574 1.00 62.38 101 THR A O 1
ATOM 810 N N . ASN A 1 102 ? 27.696 15.507 -17.195 1.00 62.62 102 ASN A N 1
ATOM 811 C CA . ASN A 1 102 ? 28.902 16.199 -16.722 1.00 62.62 102 ASN A CA 1
ATOM 812 C C . ASN A 1 102 ? 28.586 17.295 -15.686 1.00 62.62 102 ASN A C 1
ATOM 814 O O . ASN A 1 102 ? 29.132 18.396 -15.738 1.00 62.62 102 ASN A O 1
ATOM 818 N N . ARG A 1 103 ? 27.694 17.011 -14.734 1.00 52.22 103 ARG A N 1
ATOM 819 C CA . ARG A 1 103 ? 27.470 17.897 -13.586 1.00 52.22 103 ARG A CA 1
ATOM 820 C C . ARG A 1 103 ? 28.453 17.449 -12.511 1.00 52.22 103 ARG A C 1
ATOM 822 O O . ARG A 1 103 ? 28.349 16.317 -12.059 1.00 52.22 103 ARG A O 1
ATOM 829 N N . SER A 1 104 ? 29.404 18.305 -12.135 1.00 56.72 104 SER A N 1
ATOM 830 C CA . SER A 1 104 ? 30.478 18.082 -11.141 1.00 56.72 104 SER A CA 1
ATOM 831 C C . SER A 1 104 ? 30.020 17.743 -9.705 1.00 56.72 104 SER A C 1
ATOM 833 O O . SER A 1 104 ? 30.682 18.103 -8.740 1.00 56.72 104 SER A O 1
ATOM 835 N N . LEU A 1 105 ? 28.908 17.032 -9.534 1.00 49.59 105 LEU A N 1
ATOM 836 C CA . LEU A 1 105 ? 28.463 16.416 -8.289 1.00 49.59 105 LEU A CA 1
ATOM 837 C C . LEU A 1 105 ? 28.283 14.913 -8.531 1.00 49.59 105 LEU A C 1
ATOM 839 O O . LEU A 1 105 ? 27.207 14.346 -8.366 1.00 49.59 105 LEU A O 1
ATOM 843 N N . ASN A 1 106 ? 29.375 14.270 -8.945 1.00 51.75 106 ASN A N 1
ATOM 844 C CA . ASN A 1 106 ? 29.522 12.821 -8.924 1.00 51.75 106 ASN A CA 1
ATOM 845 C C . ASN A 1 106 ? 29.661 12.359 -7.466 1.00 51.75 106 ASN A C 1
ATOM 847 O O . ASN A 1 106 ? 30.748 11.979 -7.036 1.00 51.75 106 ASN A O 1
ATOM 851 N N . GLN A 1 107 ? 28.578 12.376 -6.691 1.00 52.16 107 GLN A N 1
ATOM 852 C CA . GLN A 1 107 ? 28.508 11.495 -5.530 1.00 52.16 107 GLN A CA 1
ATOM 853 C C . GLN A 1 107 ? 28.118 10.103 -6.033 1.00 52.16 107 GLN A C 1
ATOM 855 O O . GLN A 1 107 ? 26.951 9.757 -6.153 1.00 52.16 107 GLN A O 1
ATOM 860 N N . TYR A 1 108 ? 29.161 9.339 -6.366 1.00 47.09 108 TYR A N 1
ATOM 861 C CA . TYR A 1 108 ? 29.172 7.880 -6.450 1.00 47.09 108 TYR A CA 1
ATOM 862 C C . TYR A 1 108 ? 28.233 7.246 -7.489 1.00 47.09 108 TYR A C 1
ATOM 864 O O . TYR A 1 108 ? 27.256 6.583 -7.155 1.00 47.09 108 TYR A O 1
ATOM 872 N N . GLN A 1 109 ? 28.635 7.289 -8.767 1.00 51.62 109 GLN A N 1
ATOM 873 C CA . GLN A 1 109 ? 28.352 6.158 -9.659 1.00 51.62 109 GLN A CA 1
ATOM 874 C C . GLN A 1 109 ? 29.154 4.947 -9.152 1.00 51.62 109 GLN A C 1
ATOM 876 O O . GLN A 1 109 ? 30.249 4.664 -9.639 1.00 51.62 109 GLN A O 1
ATOM 881 N N . GLN A 1 110 ? 28.646 4.265 -8.121 1.00 47.56 110 GLN A N 1
ATOM 882 C CA . GLN A 1 110 ? 29.135 2.946 -7.734 1.00 47.56 110 GLN A CA 1
ATOM 883 C C . GLN A 1 110 ? 28.771 1.958 -8.842 1.00 47.56 110 GLN A C 1
ATOM 885 O O . GLN A 1 110 ? 27.666 1.437 -8.948 1.00 47.56 110 GLN A O 1
ATOM 890 N N . LEU A 1 111 ? 29.746 1.836 -9.734 1.00 44.62 111 LEU A N 1
ATOM 891 C CA . LEU A 1 111 ? 30.151 0.681 -10.511 1.00 44.62 111 LEU A CA 1
ATOM 892 C C . LEU A 1 111 ? 29.498 -0.655 -10.106 1.00 44.62 111 LEU A C 1
ATOM 894 O O . LEU A 1 111 ? 29.458 -1.020 -8.935 1.00 44.62 111 LEU A O 1
ATOM 898 N N . PHE A 1 112 ? 29.165 -1.417 -11.152 1.00 39.25 112 PHE A N 1
ATOM 899 C CA . PHE A 1 112 ? 28.791 -2.835 -11.186 1.00 39.25 112 PHE A CA 1
ATOM 900 C C . PHE A 1 112 ? 27.313 -3.192 -10.980 1.00 39.25 112 PHE A C 1
ATOM 902 O O . PHE A 1 112 ? 26.954 -4.027 -10.156 1.00 39.25 112 PHE A O 1
ATOM 909 N N . TRP A 1 113 ? 26.467 -2.718 -11.901 1.00 34.25 113 TRP A N 1
ATOM 910 C CA . TRP A 1 113 ? 25.448 -3.622 -12.445 1.00 34.25 113 TRP A CA 1
ATOM 911 C C . TRP A 1 113 ? 26.184 -4.711 -13.238 1.00 34.25 113 TRP A C 1
ATOM 913 O O . TRP A 1 113 ? 26.805 -4.422 -14.260 1.00 34.25 113 TRP A O 1
ATOM 923 N N . GLY A 1 114 ? 26.222 -5.926 -12.685 1.00 40.53 114 GLY A N 1
ATOM 924 C CA . GLY A 1 114 ? 27.096 -7.023 -13.099 1.00 40.53 114 GLY A CA 1
ATOM 925 C C . GLY A 1 114 ? 26.997 -7.394 -14.578 1.00 40.53 114 GLY A C 1
ATOM 926 O O . GLY A 1 114 ? 26.117 -8.147 -14.992 1.00 40.53 114 GLY A O 1
ATOM 927 N N . SER A 1 115 ? 27.968 -6.930 -15.358 1.00 40.88 115 SER A N 1
ATOM 928 C CA . SER A 1 115 ? 28.327 -7.525 -16.639 1.00 40.88 115 SER A CA 1
ATOM 929 C C . SER A 1 115 ? 28.870 -8.933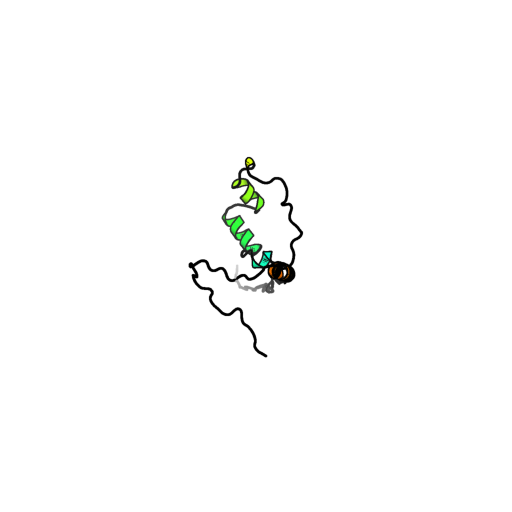 -16.381 1.00 40.88 115 SER A C 1
ATOM 931 O O . SER A 1 115 ? 29.958 -9.080 -15.829 1.00 40.88 115 SER A O 1
ATOM 933 N N . LYS A 1 116 ? 28.129 -9.979 -16.766 1.00 41.94 116 LYS A N 1
ATOM 934 C CA . LYS A 1 116 ? 28.726 -11.306 -16.978 1.00 41.94 116 LYS A CA 1
ATOM 935 C C . LYS A 1 116 ? 29.617 -11.231 -18.226 1.00 41.94 116 LYS A C 1
ATOM 937 O O . LYS A 1 116 ? 29.079 -10.865 -19.273 1.00 41.94 116 LYS A O 1
ATOM 942 N N . PRO A 1 117 ? 30.919 -11.558 -18.168 1.00 45.00 117 PRO A N 1
ATOM 943 C CA . PRO A 1 117 ? 31.686 -11.795 -19.379 1.00 45.00 117 PRO A CA 1
ATOM 944 C C . PRO A 1 117 ? 31.431 -13.221 -19.893 1.00 45.00 117 PRO A C 1
ATOM 946 O O . PRO A 1 117 ? 31.128 -14.125 -19.108 1.00 45.00 117 PRO A O 1
ATOM 949 N N . ALA A 1 118 ? 31.492 -13.361 -21.218 1.00 39.56 118 ALA A N 1
ATOM 950 C CA . ALA A 1 118 ? 31.528 -14.629 -21.942 1.00 39.56 118 ALA A CA 1
ATOM 951 C C . ALA A 1 118 ? 32.835 -15.392 -21.685 1.00 39.56 118 ALA A C 1
ATOM 953 O O . ALA A 1 118 ? 33.843 -14.722 -21.357 1.00 39.56 118 ALA A O 1
#

Organism: Necator americanus (NCBI:txid51031)